Protein AF-A0A957JP26-F1 (afdb_monomer)

Nearest PDB structures (foldseek):
  4h67-assembly2_E  TM=6.566E-01  e=6.663E-01  Saccharomyces cerevisiae
  4h67-assembly1_A  TM=6.163E-01  e=8.051E-01  Saccharomyces cerevisiae
  8b9d-assembly1_C  TM=6.263E-01  e=4.153E+00  Homo sapiens
  6xty-assembly1_E  TM=4.258E-01  e=2.507E+00  Homo sapiens
  8q6o-assembly1_P  TM=4.471E-01  e=5.345E+00  Xenopus laevis

Sequence (165 aa):
PTVRPTFTPTPDTAADLRLAILDDDPACQWLTEAVTSILAQETGLRLSSRGFASADALFADLAAATPGSSDVTLCFQDPTHRSFLQTYLGFIDFVGSGYWTNGEERRLVVAKTAVLHPLQTNHPCAYNLLQALDLGTAPLTPQNPTLWRSQNQDRLQSWLNCEGD

pLDDT: mean 85.75, std 14.31, range [36.06, 97.81]

Structure (mmCIF, N/CA/C/O backbone):
data_AF-A0A957JP26-F1
#
_entry.id   AF-A0A957JP26-F1
#
loop_
_atom_site.group_PDB
_atom_site.id
_atom_site.type_symbol
_atom_site.label_atom_id
_atom_site.label_alt_id
_atom_site.label_comp_id
_atom_site.label_asym_id
_atom_site.label_entity_id
_atom_site.label_seq_id
_atom_site.pdbx_PDB_ins_code
_atom_site.Cartn_x
_atom_site.Cartn_y
_atom_site.Cartn_z
_atom_site.occupancy
_atom_site.B_iso_or_equiv
_atom_site.auth_seq_id
_atom_site.auth_comp_id
_atom_site.auth_asym_id
_atom_site.auth_atom_id
_atom_site.pdbx_PDB_model_num
ATOM 1 N N . PRO A 1 1 ? 15.274 38.902 1.927 1.00 53.19 1 PRO A N 1
ATOM 2 C CA . PRO A 1 1 ? 15.037 37.638 2.660 1.00 53.19 1 PRO A CA 1
ATOM 3 C C . PRO A 1 1 ? 13.547 37.274 2.661 1.00 53.19 1 PRO A C 1
ATOM 5 O O . PRO A 1 1 ? 12.765 37.824 3.428 1.00 53.19 1 PRO A O 1
ATOM 8 N N . THR A 1 2 ? 13.148 36.402 1.738 1.00 46.12 2 THR A N 1
ATOM 9 C CA . THR A 1 2 ? 11.769 35.917 1.622 1.00 46.12 2 THR A CA 1
ATOM 10 C C . THR A 1 2 ? 11.586 34.764 2.604 1.00 46.12 2 THR A C 1
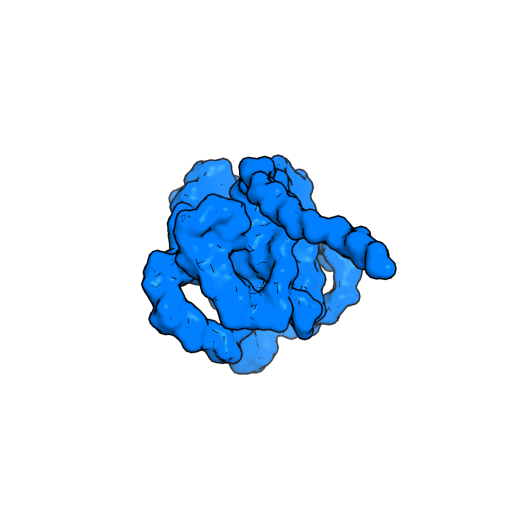ATOM 12 O O . THR A 1 2 ? 12.219 33.721 2.453 1.00 46.12 2 THR A O 1
ATOM 15 N N . VAL A 1 3 ? 10.775 34.965 3.643 1.00 46.09 3 VAL A N 1
ATOM 16 C CA . VAL A 1 3 ? 10.433 33.916 4.613 1.00 46.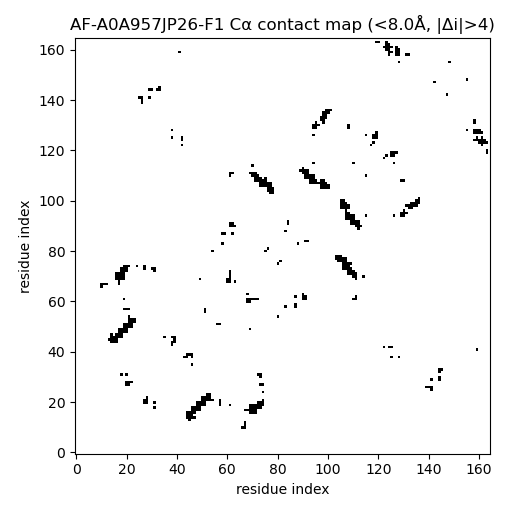09 3 VAL A CA 1
ATOM 17 C C . VAL A 1 3 ? 9.562 32.887 3.895 1.00 46.09 3 VAL A C 1
ATOM 19 O O . VAL A 1 3 ? 8.445 33.189 3.482 1.00 46.09 3 VAL A O 1
ATOM 22 N N . ARG A 1 4 ? 10.098 31.681 3.696 1.00 36.06 4 ARG A N 1
ATOM 23 C CA . ARG A 1 4 ? 9.346 30.531 3.186 1.00 36.06 4 ARG A CA 1
ATOM 24 C C . ARG A 1 4 ? 8.473 30.017 4.338 1.00 36.06 4 ARG A C 1
ATOM 26 O O . ARG A 1 4 ? 9.029 29.791 5.412 1.00 36.06 4 ARG A O 1
ATOM 33 N N . PRO A 1 5 ? 7.151 29.851 4.175 1.00 43.72 5 PRO A N 1
ATOM 34 C CA . PRO A 1 5 ? 6.342 29.258 5.227 1.00 43.72 5 PRO A CA 1
ATOM 35 C C . PRO A 1 5 ? 6.797 27.814 5.444 1.00 43.72 5 PRO A C 1
ATOM 37 O O . PRO A 1 5 ? 6.781 26.991 4.527 1.00 43.72 5 PRO A O 1
ATOM 40 N N . THR A 1 6 ? 7.252 27.526 6.658 1.00 47.28 6 THR A N 1
ATOM 41 C CA . THR A 1 6 ? 7.514 26.171 7.126 1.00 47.28 6 THR A CA 1
ATOM 42 C C . THR A 1 6 ? 6.161 25.485 7.267 1.00 47.28 6 THR A C 1
ATOM 44 O O . THR A 1 6 ? 5.404 25.800 8.183 1.00 47.28 6 THR A O 1
ATOM 47 N N . PHE A 1 7 ? 5.825 24.580 6.348 1.00 42.09 7 PHE A N 1
ATOM 48 C CA . PHE A 1 7 ? 4.695 23.678 6.544 1.00 42.09 7 PHE A CA 1
ATOM 49 C C . PHE A 1 7 ? 5.017 22.806 7.756 1.00 42.09 7 PHE A C 1
ATOM 51 O O . PHE A 1 7 ? 5.873 21.929 7.693 1.00 42.09 7 PHE A O 1
ATOM 58 N N . THR A 1 8 ? 4.374 23.084 8.886 1.00 39.88 8 THR A N 1
ATOM 59 C CA . THR A 1 8 ? 4.294 22.121 9.979 1.00 39.88 8 THR A CA 1
ATOM 60 C C . THR A 1 8 ? 3.228 21.111 9.559 1.00 39.88 8 THR A C 1
ATOM 62 O O . THR A 1 8 ? 2.072 21.516 9.435 1.00 39.88 8 THR A O 1
ATOM 65 N N . PRO A 1 9 ? 3.562 19.839 9.272 1.00 40.72 9 PRO A N 1
ATOM 66 C CA . PRO A 1 9 ? 2.537 18.841 9.021 1.00 40.72 9 PRO A CA 1
ATOM 67 C C . PRO A 1 9 ? 1.741 18.683 10.316 1.00 40.72 9 PRO A C 1
ATOM 69 O O . PRO A 1 9 ? 2.233 18.139 11.304 1.00 40.72 9 PRO A O 1
ATOM 72 N N . THR A 1 10 ? 0.526 19.226 10.349 1.00 46.31 10 THR A N 1
ATOM 73 C CA . THR A 1 10 ? -0.435 18.879 11.391 1.00 46.31 10 THR A CA 1
ATOM 74 C C . THR A 1 10 ? -0.660 17.372 11.280 1.00 46.31 10 THR A C 1
ATOM 76 O O . THR A 1 10 ? -0.930 16.905 10.171 1.00 46.31 10 THR A O 1
ATOM 79 N N . PRO A 1 11 ? -0.500 16.589 12.363 1.00 49.44 11 PRO A N 1
ATOM 80 C CA . PRO A 1 11 ? -0.817 15.173 12.317 1.00 49.44 11 PRO A CA 1
ATOM 81 C C . PRO A 1 11 ? -2.283 15.050 11.920 1.00 49.44 11 PRO A C 1
ATOM 83 O O . PRO A 1 11 ? -3.173 15.476 12.653 1.00 49.44 11 PRO A O 1
ATOM 86 N N . ASP A 1 12 ? -2.512 14.525 10.723 1.00 51.88 12 ASP A N 1
ATOM 87 C CA . ASP A 1 12 ? -3.845 14.281 10.205 1.00 51.88 12 ASP A CA 1
ATOM 88 C C . ASP A 1 12 ? -4.412 13.058 10.933 1.00 51.88 12 ASP A C 1
ATOM 90 O O . ASP A 1 12 ? -4.317 11.912 10.484 1.00 51.88 12 ASP A O 1
ATOM 94 N N . THR A 1 13 ? -4.911 13.287 12.147 1.00 54.69 13 THR A N 1
ATOM 95 C CA . THR A 1 13 ? -5.596 12.294 12.982 1.00 54.69 13 THR A CA 1
ATOM 96 C C . THR A 1 13 ? -6.965 11.910 12.423 1.00 54.69 13 THR A C 1
ATOM 98 O O . THR A 1 13 ? -7.626 11.056 13.006 1.00 54.69 13 THR A O 1
ATOM 101 N N . ALA A 1 14 ? -7.394 12.488 11.295 1.00 72.44 14 ALA A N 1
ATOM 102 C CA . ALA A 1 14 ? -8.684 12.202 10.682 1.00 72.44 14 ALA A CA 1
ATOM 103 C C . ALA A 1 14 ? -8.660 11.038 9.677 1.00 72.44 14 ALA A C 1
ATOM 105 O O . ALA A 1 14 ? -9.732 10.611 9.265 1.00 72.44 14 ALA A O 1
ATOM 106 N N . ALA A 1 15 ? -7.495 10.516 9.281 1.00 85.31 15 ALA A N 1
ATOM 107 C CA . ALA A 1 15 ? -7.440 9.352 8.395 1.00 85.31 15 ALA A CA 1
ATOM 108 C C . ALA A 1 15 ? -7.658 8.041 9.169 1.00 85.31 15 ALA A C 1
ATOM 110 O O . ALA A 1 15 ? -6.968 7.781 10.163 1.00 85.31 15 ALA A O 1
ATOM 111 N N . ASP A 1 16 ? -8.586 7.226 8.670 1.00 90.19 16 ASP A N 1
ATOM 112 C CA . ASP A 1 16 ? -8.882 5.873 9.140 1.00 90.19 16 ASP A CA 1
ATOM 113 C C . ASP A 1 16 ? -7.805 4.877 8.657 1.00 90.19 16 ASP A C 1
ATOM 115 O O . ASP A 1 16 ? -7.512 3.902 9.343 1.00 90.19 16 ASP A O 1
ATOM 119 N N . LEU A 1 17 ? -7.150 5.161 7.519 1.00 93.06 17 LEU A N 1
ATOM 120 C CA . LEU A 1 17 ? -5.984 4.421 7.023 1.00 93.06 17 LEU A CA 1
ATOM 121 C C . LEU A 1 17 ? -5.024 5.347 6.258 1.00 93.06 17 LEU A C 1
ATOM 123 O O . LEU A 1 17 ? -5.452 6.141 5.415 1.00 93.06 17 LEU A O 1
ATOM 127 N N . ARG A 1 18 ? -3.718 5.238 6.531 1.00 95.25 18 ARG A N 1
ATOM 128 C CA . ARG A 1 18 ? -2.660 6.027 5.874 1.00 95.25 18 ARG A CA 1
ATOM 129 C C . ARG A 1 18 ? -1.828 5.159 4.937 1.00 95.25 18 ARG A C 1
ATOM 131 O O . ARG A 1 18 ? -1.227 4.179 5.374 1.00 95.25 18 ARG A O 1
ATOM 138 N N . LEU A 1 19 ? -1.747 5.533 3.666 1.00 96.25 19 LEU A N 1
ATOM 139 C CA . LEU A 1 19 ? -0.999 4.801 2.649 1.00 96.25 19 LEU A CA 1
ATOM 140 C C . LEU A 1 19 ? 0.351 5.473 2.360 1.00 96.25 19 LEU A C 1
ATOM 142 O O . LEU A 1 19 ? 0.418 6.672 2.097 1.00 96.25 19 LEU A O 1
ATOM 146 N N . ALA A 1 20 ? 1.429 4.697 2.386 1.00 96.88 20 ALA A N 1
ATOM 147 C CA . ALA A 1 20 ? 2.778 5.150 2.070 1.00 96.88 20 ALA A CA 1
ATOM 148 C C . ALA A 1 20 ? 3.084 4.931 0.580 1.00 96.88 20 ALA A C 1
ATOM 150 O O . ALA A 1 20 ? 2.889 3.823 0.066 1.00 96.88 20 ALA A O 1
ATOM 151 N N . ILE A 1 21 ? 3.597 5.965 -0.088 1.00 96.94 21 ILE A N 1
ATOM 152 C CA . ILE A 1 21 ? 3.896 5.988 -1.526 1.00 96.94 21 ILE A CA 1
ATOM 153 C C . ILE A 1 21 ? 5.373 6.325 -1.750 1.00 96.94 21 ILE A C 1
ATOM 155 O O . ILE A 1 21 ? 5.918 7.176 -1.053 1.00 96.94 21 ILE A O 1
ATOM 159 N N . LEU A 1 22 ? 6.009 5.693 -2.738 1.00 96.38 22 LEU A N 1
ATOM 160 C CA . LEU A 1 22 ? 7.324 6.090 -3.244 1.00 96.38 22 LEU A CA 1
ATOM 161 C C . LEU A 1 22 ? 7.176 7.101 -4.383 1.00 96.38 22 LEU A C 1
ATOM 163 O O . LEU A 1 22 ? 6.536 6.827 -5.402 1.00 96.38 22 LEU A O 1
ATOM 167 N N . ASP A 1 23 ? 7.781 8.273 -4.209 1.00 93.31 23 ASP A N 1
ATOM 168 C CA . ASP A 1 23 ? 7.666 9.407 -5.133 1.00 93.31 23 ASP A CA 1
ATOM 169 C C . ASP A 1 23 ? 8.397 9.172 -6.471 1.00 93.31 23 ASP A C 1
ATOM 171 O O . ASP A 1 23 ? 8.139 9.866 -7.456 1.00 93.31 23 ASP A O 1
ATOM 175 N N . ASP A 1 24 ? 9.272 8.170 -6.539 1.00 91.88 24 ASP A N 1
ATOM 176 C CA . ASP A 1 24 ? 10.042 7.784 -7.722 1.00 91.88 24 ASP A CA 1
ATOM 177 C C . ASP A 1 24 ? 9.552 6.486 -8.395 1.00 91.88 24 ASP A C 1
ATOM 179 O O . ASP A 1 24 ? 10.133 6.064 -9.395 1.00 91.88 24 ASP A O 1
ATOM 183 N N . ASP A 1 25 ? 8.455 5.884 -7.911 1.00 91.25 25 ASP A N 1
ATOM 184 C CA . ASP A 1 25 ? 7.841 4.678 -8.485 1.00 91.25 25 ASP A CA 1
ATOM 185 C C . ASP A 1 25 ? 6.441 4.982 -9.066 1.00 91.25 25 ASP A C 1
ATOM 187 O O . ASP A 1 25 ? 5.434 4.914 -8.348 1.00 91.25 25 ASP A O 1
ATOM 191 N N . PRO A 1 26 ? 6.335 5.276 -10.381 1.00 88.25 26 PRO A N 1
ATOM 192 C CA . PRO A 1 26 ? 5.061 5.594 -11.028 1.00 88.25 26 PRO A CA 1
ATOM 193 C C . PRO A 1 26 ? 4.018 4.479 -10.922 1.00 88.25 26 PRO A C 1
ATOM 195 O O . PRO A 1 26 ? 2.823 4.762 -10.842 1.00 88.25 26 PRO A O 1
ATOM 198 N N . ALA A 1 27 ? 4.450 3.214 -10.913 1.00 85.38 27 ALA A N 1
ATOM 199 C CA . ALA A 1 27 ? 3.540 2.084 -10.772 1.00 85.38 27 ALA A CA 1
ATOM 200 C C . ALA A 1 27 ? 2.978 2.017 -9.347 1.00 85.38 27 ALA A C 1
ATOM 202 O O . ALA A 1 27 ? 1.781 1.776 -9.177 1.00 85.38 27 ALA A O 1
ATOM 203 N N . CYS A 1 28 ? 3.805 2.296 -8.330 1.00 90.50 28 CYS A N 1
ATOM 204 C CA . CYS A 1 28 ? 3.303 2.396 -6.962 1.00 90.50 28 CYS A CA 1
ATOM 205 C C . CYS A 1 28 ? 2.326 3.566 -6.787 1.00 90.50 28 CYS A C 1
ATOM 207 O O . CYS A 1 28 ? 1.272 3.391 -6.173 1.00 90.50 28 CYS A O 1
ATOM 209 N N . GLN A 1 29 ? 2.650 4.744 -7.324 1.00 90.38 29 GLN A N 1
ATOM 210 C CA . GLN A 1 29 ? 1.781 5.923 -7.237 1.00 90.38 29 GLN A CA 1
ATOM 211 C C 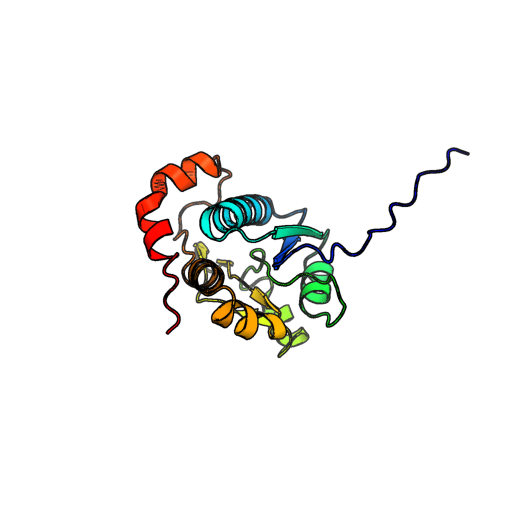. GLN A 1 29 ? 0.415 5.654 -7.847 1.00 90.38 29 GLN A C 1
ATOM 213 O O . GLN A 1 29 ? -0.603 5.792 -7.170 1.00 90.38 29 GLN A O 1
ATOM 218 N N . TRP A 1 30 ? 0.413 5.205 -9.103 1.00 87.25 30 TRP A N 1
ATOM 219 C CA . TRP A 1 30 ? -0.805 4.892 -9.834 1.00 87.25 30 TRP A CA 1
ATOM 220 C C . TRP A 1 30 ? -1.675 3.889 -9.077 1.00 87.25 30 TRP A C 1
ATOM 222 O O . TRP A 1 30 ? -2.878 4.101 -8.910 1.00 87.25 30 TRP A O 1
ATOM 232 N N . LEU A 1 31 ? -1.071 2.804 -8.586 1.00 86.62 31 LEU A N 1
ATOM 233 C CA . LEU A 1 31 ? -1.830 1.772 -7.900 1.00 86.62 31 LEU A CA 1
ATOM 234 C C . LEU A 1 31 ? -2.344 2.249 -6.545 1.00 86.62 31 LEU A C 1
ATOM 236 O O . LEU A 1 31 ? -3.482 1.953 -6.186 1.00 86.62 31 LEU A O 1
ATOM 240 N N . THR A 1 32 ? -1.529 2.987 -5.795 1.00 90.12 32 THR A N 1
ATOM 241 C CA . THR A 1 32 ? -1.959 3.511 -4.500 1.00 90.12 32 THR A CA 1
ATOM 242 C C . THR A 1 32 ? -3.117 4.482 -4.683 1.00 90.12 32 THR A C 1
ATOM 244 O O . THR A 1 32 ? -4.081 4.408 -3.928 1.00 90.12 32 THR A O 1
ATOM 247 N N . GLU A 1 33 ? -3.095 5.327 -5.716 1.00 87.75 33 GLU A N 1
ATOM 248 C CA . GLU A 1 33 ? -4.222 6.194 -6.067 1.00 87.75 33 GLU A CA 1
ATOM 249 C C . GLU A 1 33 ? -5.471 5.380 -6.441 1.00 87.75 33 GLU A C 1
ATOM 251 O O . GLU A 1 33 ? -6.560 5.648 -5.927 1.00 87.75 33 GLU A O 1
ATOM 256 N N . ALA A 1 34 ? -5.322 4.345 -7.274 1.00 84.44 34 ALA A N 1
ATOM 257 C CA . ALA A 1 34 ? -6.426 3.474 -7.671 1.00 84.44 34 ALA A CA 1
ATOM 258 C C . ALA A 1 34 ? -7.069 2.775 -6.461 1.00 84.44 34 ALA A C 1
ATOM 260 O O . ALA A 1 34 ? -8.283 2.857 -6.272 1.00 84.44 34 ALA A O 1
ATOM 261 N N . VAL A 1 35 ? -6.262 2.141 -5.609 1.00 87.81 35 VAL A N 1
ATOM 262 C CA . VAL A 1 35 ? -6.729 1.436 -4.407 1.00 87.81 35 VAL A CA 1
ATOM 263 C C . VAL A 1 35 ? -7.324 2.408 -3.395 1.00 87.81 35 VAL A C 1
ATOM 265 O O . VAL A 1 35 ? -8.382 2.122 -2.844 1.00 87.81 35 VAL A O 1
ATOM 268 N N . THR A 1 36 ? -6.725 3.587 -3.211 1.00 89.69 36 THR A N 1
ATOM 269 C CA . THR A 1 36 ? -7.285 4.646 -2.356 1.00 89.69 36 THR A CA 1
ATOM 270 C C . THR A 1 36 ? -8.665 5.069 -2.857 1.00 89.69 36 THR A C 1
ATOM 272 O O . THR A 1 36 ? -9.610 5.160 -2.079 1.00 89.69 36 THR A O 1
ATOM 275 N N . SER A 1 37 ? -8.822 5.277 -4.165 1.00 85.94 37 SER A N 1
ATOM 276 C CA . SER A 1 37 ? -10.107 5.659 -4.754 1.00 85.94 37 SER A CA 1
ATOM 277 C C . SER A 1 37 ? -11.186 4.591 -4.548 1.00 85.94 37 SER A C 1
ATOM 279 O O . SER A 1 37 ? -12.328 4.928 -4.239 1.00 85.94 37 SER A O 1
ATOM 281 N N . ILE A 1 38 ? -10.827 3.311 -4.688 1.00 86.50 38 ILE A N 1
ATOM 282 C CA . ILE A 1 38 ? -11.750 2.186 -4.495 1.00 86.50 38 ILE A CA 1
ATOM 283 C C . ILE A 1 38 ? -12.123 2.055 -3.021 1.00 86.50 38 ILE A C 1
ATOM 285 O O . ILE A 1 38 ? -13.303 2.068 -2.692 1.00 86.50 38 ILE A O 1
ATOM 289 N N . LEU A 1 39 ? -11.139 2.003 -2.124 1.00 89.38 39 LEU A N 1
ATOM 290 C CA . LEU A 1 39 ? -11.388 1.899 -0.690 1.00 89.38 39 LEU A CA 1
ATOM 291 C C . LEU A 1 39 ? -12.263 3.060 -0.197 1.00 89.38 39 LEU A C 1
ATOM 293 O O . LEU A 1 39 ? -13.268 2.815 0.462 1.00 89.38 39 LEU A O 1
ATOM 297 N N . ALA A 1 40 ? -11.955 4.306 -0.562 1.00 89.19 40 ALA A N 1
ATOM 298 C CA . ALA A 1 40 ? -12.737 5.460 -0.121 1.00 89.19 40 ALA A CA 1
ATOM 299 C C . ALA A 1 40 ? -14.203 5.391 -0.584 1.00 89.19 40 ALA A C 1
ATOM 301 O O . ALA A 1 40 ? -15.107 5.724 0.180 1.00 89.19 40 ALA A O 1
ATOM 302 N N . GLN A 1 41 ? -14.451 4.945 -1.820 1.00 86.00 41 GLN A N 1
ATOM 303 C CA . GLN A 1 41 ? -15.802 4.890 -2.387 1.00 86.00 41 GLN A CA 1
ATOM 304 C C . GLN A 1 41 ? -16.622 3.708 -1.869 1.00 86.00 41 GLN A C 1
ATOM 306 O O . GLN A 1 41 ? -17.809 3.868 -1.607 1.00 86.00 41 GLN A O 1
ATOM 311 N N . GLU A 1 42 ? -15.996 2.545 -1.707 1.00 85.62 42 GLU A N 1
ATOM 312 C CA . GLU A 1 42 ? -16.702 1.296 -1.402 1.00 85.62 42 GLU A CA 1
ATOM 313 C C . GLU A 1 42 ? -16.820 1.045 0.109 1.00 85.62 42 GLU A C 1
ATOM 315 O O . GLU A 1 42 ? -17.749 0.383 0.559 1.00 85.62 42 GLU A O 1
ATOM 320 N N . THR A 1 43 ? -15.901 1.591 0.914 1.00 84.75 43 THR A N 1
ATOM 321 C CA . THR A 1 43 ? -15.867 1.357 2.372 1.00 84.75 43 THR A CA 1
ATOM 322 C C . THR A 1 43 ? -16.233 2.591 3.197 1.00 84.75 43 THR A C 1
ATOM 324 O O . THR A 1 43 ? -16.480 2.479 4.395 1.00 84.75 43 THR A O 1
ATOM 327 N N . GLY A 1 44 ? -16.253 3.780 2.581 1.00 86.50 44 GLY A N 1
ATOM 328 C CA . GLY A 1 44 ? -16.480 5.049 3.279 1.00 86.50 44 GLY A CA 1
ATOM 329 C C . GLY A 1 44 ? -15.318 5.500 4.174 1.00 86.50 44 GLY A C 1
ATOM 330 O O . GLY A 1 44 ? -15.471 6.474 4.912 1.00 86.50 44 GLY A O 1
ATOM 331 N N . LEU A 1 45 ? -14.166 4.819 4.122 1.00 90.69 45 LEU A N 1
ATOM 332 C CA . LEU A 1 45 ? -12.977 5.191 4.886 1.00 90.69 45 LEU A CA 1
ATOM 333 C C . LEU A 1 45 ? -12.396 6.526 4.420 1.00 90.69 45 LEU A C 1
ATOM 335 O O . LEU A 1 45 ? -12.266 6.803 3.225 1.00 90.69 45 LEU A O 1
ATOM 339 N N . ARG A 1 46 ? -11.952 7.329 5.385 1.00 91.56 46 ARG A N 1
ATOM 340 C CA . ARG A 1 46 ? -11.124 8.509 5.144 1.00 91.56 46 ARG A CA 1
ATOM 341 C C . ARG A 1 46 ? -9.685 8.054 5.012 1.00 91.56 46 ARG A C 1
ATOM 343 O O . ARG A 1 46 ? -9.038 7.682 5.988 1.00 91.56 46 ARG A O 1
ATOM 350 N N . LEU A 1 47 ? -9.185 8.086 3.792 1.00 91.94 47 LEU A N 1
ATOM 351 C CA . LEU A 1 47 ? -7.828 7.672 3.484 1.00 91.94 47 LEU A CA 1
ATOM 352 C C . LEU A 1 47 ? -6.951 8.899 3.295 1.00 91.94 47 LEU A C 1
ATOM 354 O O . LEU A 1 47 ? -7.399 9.918 2.767 1.00 91.94 47 LEU A O 1
ATOM 358 N N . SER A 1 48 ? -5.687 8.786 3.676 1.00 93.12 48 SER A N 1
ATOM 359 C CA . SER A 1 48 ? -4.670 9.750 3.271 1.00 93.12 48 SER A CA 1
ATOM 360 C C . SER A 1 48 ? -3.436 9.031 2.759 1.00 93.12 48 SER A C 1
ATOM 362 O O . SER A 1 48 ? -3.163 7.890 3.125 1.00 93.12 48 SER A O 1
ATOM 364 N N . SER A 1 49 ? -2.695 9.698 1.882 1.00 92.56 49 SER A N 1
ATOM 365 C CA . SER A 1 49 ? -1.443 9.187 1.342 1.00 92.56 49 SER A CA 1
ATOM 366 C C . SER A 1 49 ? -0.278 10.081 1.736 1.00 92.56 49 SER A C 1
ATOM 368 O O . SER A 1 49 ? -0.402 11.308 1.730 1.00 92.56 49 SER A O 1
ATOM 370 N N . ARG A 1 50 ? 0.874 9.478 2.024 1.00 94.69 50 ARG A N 1
ATOM 371 C CA . ARG A 1 50 ? 2.133 10.178 2.282 1.00 94.69 50 ARG A CA 1
ATOM 372 C C . ARG A 1 50 ? 3.193 9.715 1.288 1.00 94.69 50 ARG A C 1
ATOM 374 O O . ARG A 1 50 ? 3.458 8.521 1.186 1.00 94.69 50 ARG A O 1
ATOM 381 N N . GLY A 1 51 ? 3.781 10.676 0.582 1.00 95.94 51 GLY A N 1
ATOM 382 C CA . GLY A 1 51 ? 4.911 10.454 -0.317 1.00 95.94 51 GLY A CA 1
ATOM 383 C C . GLY A 1 51 ? 6.237 10.370 0.432 1.00 95.94 51 GLY A C 1
ATOM 384 O O . GLY A 1 51 ? 6.440 11.059 1.439 1.00 95.94 51 GLY A O 1
ATOM 385 N N . PHE A 1 52 ? 7.126 9.517 -0.061 1.00 97.62 52 PHE A N 1
ATOM 386 C CA . PHE A 1 52 ? 8.480 9.320 0.433 1.00 97.62 52 PHE A CA 1
ATOM 387 C C . PHE A 1 52 ? 9.459 9.323 -0.734 1.00 97.62 52 PHE A C 1
ATOM 389 O O . PHE A 1 52 ? 9.253 8.653 -1.743 1.00 97.62 52 PHE A O 1
ATOM 396 N N . ALA A 1 53 ? 10.582 10.012 -0.547 1.00 96.06 53 ALA A N 1
ATOM 397 C CA . ALA A 1 53 ? 11.645 10.084 -1.544 1.00 96.06 53 ALA A CA 1
ATOM 398 C C . ALA A 1 53 ? 12.531 8.823 -1.602 1.00 96.06 53 ALA A C 1
ATOM 400 O O . ALA A 1 53 ? 13.411 8.749 -2.454 1.00 96.06 53 ALA A O 1
ATOM 401 N N . SER A 1 54 ? 12.373 7.871 -0.672 1.00 97.06 54 SER A N 1
ATOM 402 C CA . SER A 1 54 ? 13.140 6.620 -0.665 1.00 97.06 54 SER A CA 1
ATOM 403 C C . SER A 1 54 ? 12.416 5.479 0.050 1.00 97.06 54 SER A C 1
ATOM 405 O O . SER A 1 54 ? 11.636 5.699 0.983 1.00 97.06 54 SER A O 1
ATOM 407 N N . ALA A 1 55 ? 12.742 4.245 -0.350 1.00 97.19 55 ALA A N 1
ATOM 408 C CA . ALA A 1 55 ? 12.275 3.020 0.299 1.00 97.19 55 ALA A CA 1
ATOM 409 C C . ALA A 1 55 ? 12.659 2.963 1.785 1.00 97.19 55 ALA A C 1
ATOM 411 O O . ALA A 1 55 ? 11.811 2.644 2.613 1.00 97.19 55 ALA A O 1
ATOM 412 N N . ASP A 1 56 ? 13.889 3.351 2.141 1.00 97.62 56 ASP A N 1
ATOM 413 C CA . ASP A 1 56 ? 14.336 3.379 3.541 1.00 97.62 56 ASP A CA 1
ATOM 414 C C . ASP A 1 56 ? 13.430 4.258 4.414 1.00 97.62 56 ASP A C 1
ATOM 416 O O . ASP A 1 56 ? 12.997 3.839 5.486 1.00 97.62 56 ASP A O 1
ATOM 420 N N . ALA A 1 57 ? 13.112 5.472 3.948 1.00 97.69 57 ALA A N 1
ATOM 421 C CA . ALA A 1 57 ? 12.261 6.397 4.690 1.00 97.69 57 ALA A CA 1
ATOM 422 C C . ALA A 1 57 ? 10.823 5.873 4.806 1.00 97.69 57 ALA A C 1
ATOM 424 O O . ALA A 1 57 ? 10.213 5.991 5.869 1.00 97.69 57 ALA A O 1
ATOM 425 N N . LEU A 1 58 ? 10.310 5.264 3.735 1.00 97.81 58 LEU A N 1
ATOM 426 C CA . LEU A 1 58 ? 8.981 4.665 3.712 1.00 97.81 58 LEU A CA 1
ATOM 427 C C . LEU A 1 58 ? 8.868 3.519 4.720 1.00 97.81 58 LEU A C 1
ATOM 429 O O . LEU A 1 58 ? 7.963 3.522 5.553 1.00 97.81 58 LEU A O 1
ATOM 433 N N . PHE A 1 59 ? 9.771 2.537 4.667 1.00 97.81 59 PHE A N 1
ATOM 434 C CA . PHE A 1 59 ? 9.685 1.362 5.536 1.00 97.81 59 PHE A CA 1
ATOM 435 C C . PHE A 1 59 ? 10.018 1.691 6.994 1.00 97.81 59 PHE A C 1
ATOM 437 O O . PHE A 1 59 ? 9.421 1.099 7.893 1.00 97.81 59 PHE A O 1
ATOM 444 N N . ALA A 1 60 ? 10.880 2.683 7.246 1.00 97.56 60 ALA A N 1
ATOM 445 C CA . ALA A 1 60 ? 11.087 3.217 8.589 1.00 97.56 60 ALA A CA 1
ATOM 446 C C . ALA A 1 60 ? 9.817 3.872 9.161 1.00 97.56 60 ALA A C 1
ATOM 448 O O . ALA A 1 60 ? 9.499 3.655 10.329 1.00 97.56 60 ALA A O 1
ATOM 449 N N . ASP A 1 61 ? 9.079 4.649 8.357 1.00 97.44 61 ASP A N 1
ATOM 450 C CA . ASP A 1 61 ? 7.803 5.247 8.773 1.00 97.44 61 ASP A CA 1
ATOM 451 C C . ASP A 1 61 ? 6.723 4.177 8.981 1.00 97.44 61 ASP A C 1
ATOM 453 O O . ASP A 1 61 ? 6.031 4.209 9.996 1.00 97.44 61 ASP A O 1
ATOM 457 N N . LEU A 1 62 ? 6.632 3.178 8.097 1.00 96.44 62 LEU A N 1
ATOM 458 C CA . LEU A 1 62 ? 5.681 2.068 8.224 1.00 96.44 62 LEU A CA 1
ATOM 459 C C . LEU A 1 62 ? 5.911 1.246 9.504 1.00 96.44 62 LEU A C 1
ATOM 461 O O . LEU A 1 62 ? 4.954 0.838 10.159 1.00 96.44 62 LEU A O 1
ATOM 465 N N . ALA A 1 63 ? 7.174 1.030 9.881 1.00 96.94 63 ALA A N 1
ATOM 466 C CA . ALA A 1 63 ? 7.551 0.316 11.099 1.00 96.94 63 ALA A CA 1
ATOM 467 C C . ALA A 1 63 ? 7.441 1.170 12.379 1.00 96.94 63 ALA A C 1
ATOM 469 O O . ALA A 1 63 ? 7.544 0.640 13.488 1.00 96.94 63 ALA A O 1
ATOM 470 N N . ALA A 1 64 ? 7.256 2.489 12.262 1.00 95.31 64 ALA A N 1
ATOM 471 C CA . ALA A 1 64 ? 7.230 3.381 13.412 1.00 95.31 64 ALA A CA 1
ATOM 472 C C . ALA A 1 64 ? 5.946 3.216 14.244 1.00 95.31 64 ALA A C 1
ATOM 474 O O . ALA A 1 64 ? 4.832 3.161 13.727 1.00 95.31 64 ALA A O 1
ATOM 475 N N . ALA A 1 65 ? 6.089 3.242 15.571 1.00 87.69 65 ALA A N 1
ATOM 476 C CA . ALA A 1 65 ? 4.965 3.249 16.515 1.00 87.69 65 ALA A CA 1
ATOM 477 C C . ALA A 1 65 ? 4.440 4.669 16.825 1.00 87.69 65 ALA A C 1
ATOM 479 O O . ALA A 1 65 ? 3.772 4.891 17.835 1.00 87.69 65 ALA A O 1
ATOM 480 N N . THR A 1 66 ? 4.782 5.664 16.002 1.00 88.25 66 THR A N 1
ATOM 481 C CA . THR A 1 66 ? 4.419 7.067 16.236 1.00 88.25 66 THR A CA 1
ATOM 482 C C . THR A 1 66 ? 3.030 7.384 15.675 1.00 88.25 66 THR A C 1
ATOM 484 O O . THR A 1 66 ? 2.696 6.934 14.576 1.00 88.25 66 THR A O 1
ATOM 487 N N . PRO A 1 67 ? 2.202 8.184 16.375 1.00 86.75 67 PRO A N 1
ATOM 488 C CA . PRO A 1 67 ? 0.934 8.651 15.826 1.00 86.75 67 PRO A CA 1
ATOM 489 C C . PRO A 1 67 ? 1.129 9.364 14.484 1.00 86.75 67 PRO A C 1
ATOM 491 O O . PRO A 1 67 ? 1.996 10.228 14.350 1.00 86.75 67 PRO A O 1
ATOM 494 N N . GLY A 1 68 ? 0.307 9.012 13.496 1.00 88.00 68 GLY A N 1
ATOM 495 C CA . GLY A 1 68 ? 0.366 9.602 12.160 1.00 88.00 68 GLY A CA 1
ATOM 496 C C . GLY A 1 68 ? 1.454 9.034 11.244 1.00 88.00 68 GLY A C 1
ATOM 497 O O . GLY A 1 68 ? 1.652 9.592 10.167 1.00 88.00 68 GLY A O 1
ATOM 498 N N . SER A 1 69 ? 2.153 7.967 11.637 1.00 94.00 69 SER A N 1
ATOM 499 C CA . SER A 1 69 ? 2.911 7.110 10.710 1.00 94.00 69 SER A CA 1
ATOM 500 C C . SER A 1 69 ? 1.975 6.395 9.731 1.00 94.00 69 SER A C 1
ATOM 502 O O . SER A 1 69 ? 0.786 6.234 10.006 1.00 94.00 69 SER A O 1
ATOM 504 N N . SER A 1 70 ? 2.507 5.970 8.590 1.00 96.12 70 SER A N 1
ATOM 505 C CA . SER A 1 70 ? 1.765 5.237 7.566 1.00 96.12 70 SER A CA 1
ATOM 506 C C . SER A 1 70 ? 1.386 3.844 8.057 1.00 96.12 70 SER A C 1
ATOM 508 O O . SER A 1 70 ? 2.078 3.255 8.886 1.00 96.12 70 SER A O 1
ATOM 510 N N . ASP A 1 71 ? 0.280 3.317 7.552 1.00 96.12 71 ASP A N 1
ATOM 511 C CA . ASP A 1 71 ? -0.317 2.062 8.003 1.00 96.12 71 ASP A CA 1
ATOM 512 C C . ASP A 1 71 ? -0.126 0.943 6.977 1.00 96.12 71 ASP A C 1
ATOM 514 O O . ASP A 1 71 ? 0.082 -0.208 7.355 1.00 96.12 71 ASP A O 1
ATOM 518 N N . VAL A 1 72 ? -0.158 1.275 5.684 1.00 96.88 72 VAL A N 1
ATOM 519 C CA . VAL A 1 72 ? -0.060 0.320 4.570 1.00 96.88 72 VAL A CA 1
ATOM 520 C C . VAL A 1 72 ? 0.791 0.908 3.449 1.00 96.88 72 VAL A C 1
ATOM 522 O O . VAL A 1 72 ? 0.789 2.114 3.228 1.00 96.88 72 VAL A O 1
ATOM 525 N N . THR A 1 73 ? 1.494 0.071 2.695 1.00 97.31 73 THR A N 1
ATOM 526 C CA . THR A 1 73 ? 2.091 0.433 1.409 1.00 97.31 73 THR A CA 1
ATOM 527 C C . THR A 1 73 ? 1.833 -0.645 0.367 1.00 97.31 73 THR A C 1
ATOM 529 O O . THR A 1 73 ? 1.794 -1.838 0.672 1.00 97.31 73 THR A O 1
ATOM 532 N N . LEU A 1 74 ? 1.698 -0.213 -0.885 1.00 95.56 74 LEU A N 1
ATOM 533 C CA . LEU A 1 74 ? 1.664 -1.088 -2.051 1.00 95.56 74 LEU A CA 1
ATOM 534 C C . LEU A 1 74 ? 3.002 -1.065 -2.809 1.00 95.56 74 LEU A C 1
ATOM 536 O O . LEU A 1 74 ? 3.139 -1.741 -3.822 1.00 95.56 74 LEU A O 1
ATOM 540 N N . CYS A 1 75 ? 4.005 -0.317 -2.340 1.00 95.75 75 CYS A N 1
ATOM 541 C CA . CYS A 1 75 ? 5.277 -0.138 -3.047 1.00 95.75 75 CYS A CA 1
ATOM 542 C C . CYS A 1 75 ? 6.306 -1.247 -2.781 1.00 95.75 75 CYS A C 1
ATOM 544 O O . CYS A 1 75 ? 7.461 -1.131 -3.195 1.00 95.75 75 CYS A O 1
ATOM 546 N N . PHE A 1 76 ? 5.955 -2.304 -2.045 1.00 96.56 76 PHE A N 1
ATOM 547 C CA . PHE A 1 76 ? 6.912 -3.366 -1.763 1.00 96.56 76 PHE A CA 1
ATOM 548 C C . PHE A 1 76 ? 7.193 -4.177 -3.032 1.00 96.56 76 PHE A C 1
ATOM 550 O O . PHE A 1 76 ? 6.269 -4.730 -3.627 1.00 96.56 76 PHE A O 1
ATOM 557 N N . GLN A 1 77 ? 8.467 -4.261 -3.418 1.00 95.56 77 GLN A N 1
ATOM 558 C CA . GLN A 1 77 ? 8.953 -4.989 -4.586 1.00 95.56 77 GLN A CA 1
ATOM 559 C C . GLN A 1 77 ? 9.866 -6.117 -4.102 1.00 95.56 77 GLN A C 1
ATOM 561 O O . GLN A 1 77 ? 10.918 -5.867 -3.520 1.00 95.56 77 GLN A O 1
ATOM 566 N N . ASP A 1 78 ? 9.475 -7.362 -4.315 1.00 94.06 78 ASP A N 1
ATOM 567 C CA . ASP A 1 78 ? 10.297 -8.537 -4.040 1.00 94.06 78 ASP A CA 1
ATOM 568 C C . ASP A 1 78 ? 11.053 -8.922 -5.322 1.00 94.06 78 ASP A C 1
ATOM 570 O O . ASP A 1 78 ? 10.397 -9.024 -6.359 1.00 94.06 78 ASP A O 1
ATOM 574 N N . PRO A 1 79 ? 12.387 -9.138 -5.301 1.00 95.12 79 PRO A N 1
ATOM 575 C CA . PRO A 1 79 ? 13.279 -9.218 -4.135 1.00 95.12 79 PRO A CA 1
ATOM 576 C C . PRO A 1 79 ? 13.919 -7.903 -3.664 1.00 95.12 79 PRO A C 1
ATOM 578 O O . PRO A 1 79 ? 14.548 -7.903 -2.605 1.00 95.12 79 PRO A O 1
ATOM 581 N N . THR A 1 80 ? 13.770 -6.797 -4.398 1.00 96.06 80 THR A N 1
ATOM 582 C CA . THR A 1 80 ? 14.460 -5.512 -4.153 1.00 96.06 80 THR A CA 1
ATOM 583 C C . THR A 1 80 ? 14.360 -5.021 -2.704 1.00 96.06 80 THR A C 1
ATOM 585 O O . THR A 1 80 ? 15.345 -4.575 -2.122 1.00 96.06 80 THR A O 1
ATOM 588 N N . HIS A 1 81 ? 13.179 -5.135 -2.099 1.00 96.38 81 HIS A N 1
ATOM 589 C CA . HIS A 1 81 ? 12.841 -4.628 -0.768 1.00 96.38 81 HIS A CA 1
ATOM 590 C C . HIS A 1 81 ? 12.845 -5.725 0.311 1.00 96.38 81 HIS A C 1
ATOM 592 O O . HIS A 1 81 ? 12.515 -5.461 1.468 1.00 96.38 81 HIS A O 1
ATOM 598 N N . ARG A 1 82 ? 13.249 -6.961 -0.021 1.00 94.88 82 ARG A N 1
ATOM 599 C CA . ARG A 1 82 ? 13.193 -8.114 0.897 1.00 94.88 82 ARG A CA 1
ATOM 600 C C . ARG A 1 82 ? 13.976 -7.902 2.194 1.00 94.88 82 ARG A C 1
ATOM 602 O O . ARG A 1 82 ? 13.559 -8.396 3.241 1.00 94.88 82 ARG A O 1
ATOM 609 N N . SER A 1 83 ? 15.076 -7.152 2.151 1.00 96.75 83 SER A N 1
ATOM 610 C CA . SER A 1 83 ? 15.880 -6.825 3.335 1.00 96.75 83 SER A CA 1
ATOM 611 C C . SER A 1 83 ? 15.090 -6.061 4.405 1.00 96.75 83 SER A C 1
ATOM 613 O O . SER A 1 83 ? 15.326 -6.281 5.590 1.00 96.75 83 SER A O 1
ATOM 615 N N . PHE A 1 84 ? 14.103 -5.238 4.032 1.00 96.75 84 PHE A N 1
ATOM 616 C CA . PHE A 1 84 ? 13.303 -4.475 4.996 1.00 96.75 84 PHE A CA 1
ATOM 617 C C . PHE A 1 84 ? 12.453 -5.359 5.909 1.00 96.75 84 PHE A C 1
ATOM 619 O O . PHE A 1 84 ? 12.239 -5.000 7.063 1.00 96.75 84 PHE A O 1
ATOM 626 N N . LEU A 1 85 ? 12.037 -6.541 5.445 1.00 92.31 85 LEU A N 1
ATOM 627 C CA . LEU A 1 85 ? 11.320 -7.511 6.281 1.00 92.31 85 LEU A CA 1
ATOM 628 C C . LEU A 1 85 ? 12.210 -8.072 7.391 1.00 92.31 85 LEU A C 1
ATOM 630 O O . LEU A 1 85 ? 11.731 -8.375 8.478 1.00 92.31 85 LEU A O 1
ATOM 634 N N . GLN A 1 86 ? 13.511 -8.208 7.121 1.00 93.75 86 GLN A N 1
ATOM 635 C CA . GLN A 1 86 ? 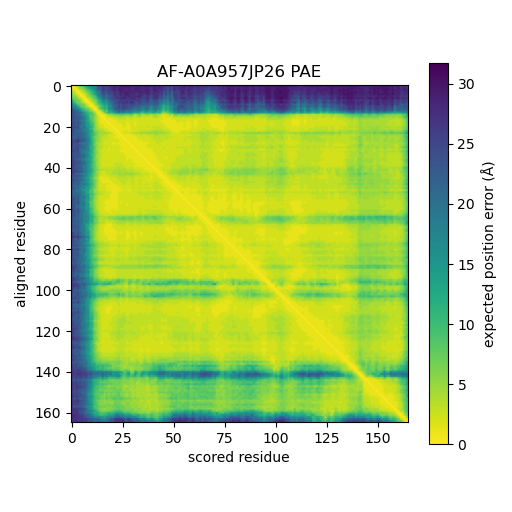14.482 -8.639 8.125 1.00 93.75 86 GLN A CA 1
ATOM 636 C C . GLN A 1 86 ? 14.793 -7.498 9.096 1.00 93.75 86 GLN A C 1
ATOM 638 O O . GLN A 1 86 ? 14.852 -7.721 10.302 1.00 93.75 86 GLN A O 1
ATOM 643 N N . THR A 1 87 ? 14.946 -6.275 8.581 1.00 96.75 87 THR A N 1
ATOM 644 C CA . THR A 1 87 ? 15.229 -5.079 9.387 1.00 96.75 87 THR A CA 1
ATOM 645 C C . THR A 1 87 ? 14.079 -4.720 10.330 1.00 96.75 87 THR A C 1
ATOM 647 O O . THR A 1 87 ? 14.322 -4.369 11.482 1.00 96.75 87 THR A O 1
ATOM 650 N N . TYR A 1 88 ? 12.832 -4.820 9.863 1.00 96.69 88 TYR A N 1
ATOM 651 C CA . TYR A 1 88 ? 11.628 -4.407 10.594 1.00 96.69 88 TYR A CA 1
ATOM 652 C C . TYR A 1 88 ? 10.740 -5.592 10.990 1.00 96.69 88 TYR A C 1
ATOM 654 O O . TYR A 1 88 ? 9.515 -5.469 11.081 1.00 96.69 88 TYR A O 1
ATOM 662 N N . LEU A 1 89 ? 11.362 -6.748 11.233 1.00 93.19 89 LEU A N 1
ATOM 663 C CA . LEU A 1 89 ? 10.671 -7.977 11.609 1.00 93.19 89 LEU A CA 1
ATOM 664 C C . LEU A 1 89 ? 9.752 -7.750 12.819 1.00 93.19 89 LEU A C 1
ATOM 666 O O . LEU A 1 89 ? 10.185 -7.250 13.857 1.00 93.19 89 LEU A O 1
ATOM 670 N N . GLY A 1 90 ? 8.483 -8.140 12.681 1.00 93.31 90 GLY A N 1
ATOM 671 C CA . GLY A 1 90 ? 7.460 -7.996 13.723 1.00 93.31 90 GLY A CA 1
ATOM 672 C C . GLY A 1 90 ? 6.797 -6.615 13.801 1.00 93.31 90 GLY A C 1
ATOM 673 O O . GLY A 1 90 ? 5.858 -6.450 14.577 1.00 93.31 90 GLY A O 1
ATOM 674 N N . PHE A 1 91 ? 7.248 -5.641 13.005 1.00 96.44 91 PHE A N 1
ATOM 675 C CA . PHE A 1 91 ? 6.624 -4.315 12.902 1.00 96.44 91 PHE A CA 1
ATOM 676 C C . PHE A 1 91 ? 5.865 -4.115 11.595 1.00 96.44 91 PHE A C 1
ATOM 678 O O . PHE A 1 91 ? 4.899 -3.351 11.562 1.00 96.44 91 PHE A O 1
ATOM 685 N N . ILE A 1 92 ? 6.292 -4.801 10.536 1.00 96.25 92 ILE A N 1
ATOM 686 C CA . ILE A 1 92 ? 5.610 -4.835 9.247 1.00 96.25 92 ILE A CA 1
ATOM 687 C C . ILE A 1 92 ? 5.350 -6.283 8.835 1.00 96.25 92 ILE A C 1
ATOM 689 O O . ILE A 1 92 ? 6.132 -7.176 9.165 1.00 96.25 92 ILE A O 1
ATOM 693 N N . ASP A 1 93 ? 4.258 -6.508 8.115 1.00 95.56 93 ASP A N 1
ATOM 694 C CA . ASP A 1 93 ? 3.829 -7.833 7.678 1.00 95.56 93 ASP A CA 1
ATOM 695 C C . ASP A 1 93 ? 3.060 -7.755 6.350 1.00 95.56 93 ASP A C 1
ATOM 697 O O . ASP A 1 93 ? 2.580 -6.691 5.945 1.00 95.56 93 ASP A O 1
ATOM 701 N N . PHE A 1 94 ? 2.965 -8.877 5.645 1.00 95.19 94 PHE A N 1
ATOM 702 C CA . PHE A 1 94 ? 2.231 -8.973 4.390 1.00 95.19 94 PHE A CA 1
ATOM 703 C C . PHE A 1 94 ? 0.723 -9.043 4.633 1.00 95.19 94 PHE A C 1
ATOM 705 O O . PHE A 1 94 ? 0.251 -9.749 5.520 1.00 95.19 94 PHE A O 1
ATOM 712 N N . VAL A 1 95 ? -0.055 -8.356 3.794 1.00 92.75 95 VAL A N 1
ATOM 713 C CA . VAL A 1 95 ? -1.530 -8.427 3.836 1.00 92.75 95 VAL A CA 1
ATOM 714 C C . VAL A 1 95 ? -2.068 -9.559 2.944 1.00 92.75 95 VAL A C 1
ATOM 716 O O . VAL A 1 95 ? -3.207 -9.977 3.103 1.00 92.75 95 VAL A O 1
ATOM 719 N N . GLY A 1 96 ? -1.250 -10.105 2.037 1.00 87.19 96 GLY A N 1
ATOM 720 C CA . GLY A 1 96 ? -1.648 -11.139 1.077 1.00 87.19 96 GLY A CA 1
ATOM 721 C C . GLY A 1 96 ? -0.457 -11.801 0.376 1.00 87.19 96 GLY A C 1
ATOM 722 O O . GLY A 1 96 ? 0.688 -11.664 0.802 1.00 87.19 96 GLY A O 1
ATOM 723 N N . SER A 1 97 ? -0.722 -12.527 -0.714 1.00 80.38 97 SER A N 1
ATOM 724 C CA . SER A 1 97 ? 0.282 -13.352 -1.416 1.00 80.38 97 SER A CA 1
ATOM 725 C C . SER A 1 97 ? 1.067 -12.625 -2.522 1.00 80.38 97 SER A C 1
ATOM 727 O O . SER A 1 97 ? 2.048 -13.163 -3.042 1.00 80.38 97 SER A O 1
ATOM 729 N N . GLY A 1 98 ? 0.678 -11.387 -2.836 1.00 85.31 98 GLY A N 1
ATOM 730 C CA . GLY A 1 98 ? 1.256 -10.559 -3.893 1.00 85.31 98 GLY A CA 1
ATOM 731 C C . GLY A 1 98 ? 0.208 -10.220 -4.940 1.00 85.31 98 GLY A C 1
ATOM 732 O O . GLY A 1 98 ? -0.507 -11.097 -5.409 1.00 85.31 98 GLY A O 1
ATOM 733 N N . TYR A 1 99 ? 0.122 -8.944 -5.301 1.00 88.62 99 TYR A N 1
ATOM 734 C CA . TYR A 1 99 ? -0.914 -8.455 -6.204 1.00 88.62 99 TYR A CA 1
ATOM 735 C C . TYR A 1 99 ? -0.448 -8.355 -7.654 1.00 88.62 99 TYR A C 1
ATOM 737 O O . TYR A 1 99 ? -1.251 -8.101 -8.539 1.00 88.62 99 TYR A O 1
ATOM 745 N N . TRP A 1 100 ? 0.844 -8.479 -7.933 1.00 91.56 100 TRP A N 1
ATOM 746 C CA . TRP A 1 100 ? 1.355 -8.407 -9.298 1.00 91.56 100 TRP A CA 1
ATOM 747 C C . TRP A 1 100 ? 2.675 -9.148 -9.416 1.00 91.56 100 TRP A C 1
ATOM 749 O O . TRP A 1 100 ? 3.464 -9.167 -8.467 1.00 91.56 100 TRP A O 1
ATOM 759 N N . THR A 1 101 ? 2.940 -9.726 -10.586 1.00 89.44 101 THR A N 1
ATOM 760 C CA . THR A 1 101 ? 4.224 -10.363 -10.872 1.00 89.44 101 THR A CA 1
ATOM 761 C C . THR A 1 101 ? 4.663 -10.182 -12.321 1.00 89.44 101 THR A C 1
ATOM 763 O O . THR A 1 101 ? 3.854 -10.233 -13.246 1.00 89.44 101 THR A O 1
ATOM 766 N N . ASN A 1 102 ? 5.969 -10.010 -12.520 1.00 86.88 102 ASN A N 1
ATOM 767 C CA . ASN A 1 102 ? 6.608 -10.017 -13.830 1.00 86.88 102 ASN A CA 1
ATOM 768 C C . ASN A 1 102 ? 7.933 -10.777 -13.750 1.00 86.88 102 ASN A C 1
ATOM 770 O O . ASN A 1 102 ? 8.961 -10.241 -13.336 1.00 86.88 102 ASN A O 1
ATOM 774 N N . GLY A 1 103 ? 7.890 -12.054 -14.127 1.00 86.81 103 GLY A N 1
ATOM 775 C CA . GLY A 1 103 ? 9.029 -12.951 -13.977 1.00 86.81 103 GLY A CA 1
ATOM 776 C C . GLY A 1 103 ? 9.357 -13.178 -12.502 1.00 86.81 103 GLY A C 1
ATOM 777 O O . GLY A 1 103 ? 8.569 -13.779 -11.775 1.00 86.81 103 GLY A O 1
ATOM 778 N N . GLU A 1 104 ? 10.528 -12.714 -12.075 1.00 86.62 104 GLU A N 1
ATOM 779 C CA . GLU A 1 104 ? 11.004 -12.869 -10.695 1.00 86.62 104 GLU A CA 1
ATOM 780 C C . GLU A 1 104 ? 10.564 -11.725 -9.773 1.00 86.62 104 GLU A C 1
ATOM 782 O O . GLU A 1 104 ? 10.617 -11.879 -8.554 1.00 86.62 104 GLU A O 1
ATOM 787 N N . GLU A 1 105 ? 10.097 -10.603 -10.333 1.00 90.06 105 GLU A N 1
ATOM 788 C CA . GLU A 1 105 ? 9.604 -9.484 -9.537 1.00 90.06 105 GLU A CA 1
ATOM 789 C C . GLU A 1 105 ? 8.158 -9.735 -9.099 1.00 90.06 105 GLU A C 1
ATOM 791 O O . GLU A 1 105 ? 7.301 -10.143 -9.895 1.00 90.06 105 GLU A O 1
ATOM 796 N N . ARG A 1 106 ? 7.875 -9.467 -7.823 1.00 92.75 106 ARG A N 1
ATOM 797 C CA . ARG A 1 106 ? 6.517 -9.445 -7.273 1.00 92.75 106 ARG A CA 1
ATOM 798 C C . ARG A 1 106 ? 6.273 -8.147 -6.545 1.00 92.75 106 ARG A C 1
ATOM 800 O O . ARG A 1 106 ? 7.155 -7.649 -5.851 1.00 92.75 106 ARG A O 1
ATOM 807 N N . ARG A 1 107 ? 5.048 -7.646 -6.631 1.00 94.00 107 ARG A N 1
ATOM 808 C CA . ARG A 1 107 ? 4.609 -6.549 -5.781 1.00 94.00 107 ARG A CA 1
ATOM 809 C C . ARG A 1 107 ? 3.605 -7.022 -4.754 1.00 94.00 107 ARG A C 1
ATOM 811 O O . ARG A 1 107 ? 2.711 -7.812 -5.056 1.00 94.00 107 ARG A O 1
ATOM 818 N N . LEU A 1 108 ? 3.803 -6.568 -3.525 1.00 95.00 108 LEU A N 1
ATOM 819 C CA . LEU A 1 108 ? 3.083 -7.043 -2.352 1.00 95.00 108 LEU A CA 1
ATOM 820 C C . LEU A 1 108 ? 2.511 -5.859 -1.581 1.00 95.00 108 LEU A C 1
ATOM 822 O O . LEU A 1 108 ? 3.091 -4.772 -1.554 1.00 95.00 108 LEU A O 1
ATOM 826 N N . VAL A 1 109 ? 1.374 -6.092 -0.933 1.00 96.25 109 VAL A N 1
ATOM 827 C CA . VAL A 1 109 ? 0.854 -5.168 0.072 1.00 96.25 109 VAL A CA 1
ATOM 828 C C . VAL A 1 109 ? 1.540 -5.489 1.393 1.00 96.25 109 VAL A C 1
ATOM 830 O O . VAL A 1 109 ? 1.494 -6.631 1.860 1.00 96.25 109 VAL A O 1
ATOM 833 N N . VAL A 1 110 ? 2.170 -4.482 1.990 1.00 96.81 110 VAL A N 1
ATOM 834 C CA . VAL A 1 110 ? 2.791 -4.572 3.314 1.00 96.81 110 VAL A CA 1
ATOM 835 C C . VAL A 1 110 ? 2.098 -3.583 4.231 1.00 96.81 110 VAL A C 1
ATOM 837 O O . VAL A 1 110 ? 1.859 -2.438 3.852 1.00 96.81 110 VAL A O 1
ATOM 840 N N . ALA A 1 111 ? 1.779 -4.015 5.441 1.00 96.81 111 ALA A N 1
ATOM 841 C CA . ALA A 1 111 ? 1.141 -3.193 6.451 1.00 96.81 111 ALA A CA 1
ATOM 842 C C . ALA A 1 111 ? 1.951 -3.188 7.739 1.00 96.81 111 ALA A C 1
ATOM 844 O O . ALA A 1 111 ? 2.708 -4.114 8.026 1.00 96.81 111 ALA A O 1
ATOM 845 N N . LYS A 1 112 ? 1.739 -2.159 8.551 1.00 96.75 112 LYS A N 1
ATOM 846 C CA . LYS A 1 112 ? 2.159 -2.152 9.947 1.00 96.75 112 LYS A CA 1
ATOM 847 C C . LYS A 1 112 ? 1.430 -3.275 10.684 1.00 96.75 112 LYS A C 1
ATOM 849 O O . LYS A 1 112 ? 0.201 -3.322 10.689 1.00 96.75 112 LYS A O 1
ATOM 854 N N . THR A 1 113 ? 2.157 -4.159 11.359 1.00 95.31 113 THR A N 1
ATOM 855 C CA . THR A 1 113 ? 1.568 -5.335 12.026 1.00 95.31 113 THR A CA 1
ATOM 856 C C . THR A 1 113 ? 0.469 -4.938 13.016 1.00 95.31 113 THR A C 1
ATOM 858 O O . THR A 1 113 ? -0.576 -5.580 13.084 1.00 95.31 113 THR A O 1
ATOM 861 N N . ALA A 1 114 ? 0.655 -3.822 13.728 1.00 94.56 114 ALA A N 1
ATOM 862 C CA . ALA A 1 114 ? -0.316 -3.309 14.693 1.00 94.56 114 ALA A CA 1
ATOM 863 C C . ALA A 1 114 ? -1.668 -2.897 14.076 1.00 94.56 114 ALA A C 1
ATOM 865 O O . ALA A 1 114 ? -2.653 -2.826 14.808 1.00 94.56 114 ALA A O 1
ATOM 866 N N . VAL A 1 115 ? -1.736 -2.629 12.763 1.00 93.94 115 VAL A N 1
ATOM 867 C CA . VAL A 1 115 ? -2.995 -2.251 12.096 1.00 93.94 115 VAL A CA 1
ATOM 868 C C . VAL A 1 115 ? -3.738 -3.437 11.499 1.00 93.94 115 VAL A C 1
ATOM 870 O O . VAL A 1 115 ? -4.926 -3.303 11.237 1.00 93.94 115 VAL A O 1
ATOM 873 N N . LEU A 1 116 ? -3.095 -4.597 11.325 1.00 92.94 116 LEU A N 1
ATOM 874 C CA . LEU A 1 116 ? -3.713 -5.745 10.655 1.00 92.94 116 LEU A CA 1
ATOM 875 C C . LEU A 1 116 ? -4.980 -6.222 11.362 1.00 92.94 116 LEU A C 1
ATOM 877 O O . LEU A 1 116 ? -6.038 -6.283 10.745 1.00 92.94 116 LEU A O 1
ATOM 881 N N . HIS A 1 117 ? -4.896 -6.513 12.660 1.00 92.75 117 HIS A N 1
ATOM 882 C CA . HIS A 1 117 ? -6.054 -7.005 13.403 1.00 92.75 117 HIS A CA 1
ATOM 883 C C . HIS A 1 117 ? -7.183 -5.957 13.514 1.00 92.75 117 HIS A C 1
ATOM 885 O O . HIS A 1 117 ? -8.338 -6.300 13.249 1.00 92.75 117 HIS A O 1
ATOM 891 N N . PRO A 1 118 ? -6.908 -4.670 13.820 1.00 92.75 118 PRO A N 1
ATOM 892 C CA . PRO A 1 118 ? -7.924 -3.622 13.722 1.00 92.75 118 PRO A CA 1
ATOM 893 C C . PRO A 1 118 ? -8.547 -3.483 12.329 1.00 92.75 118 PRO A C 1
ATOM 895 O O . PRO A 1 118 ? -9.746 -3.241 12.235 1.00 92.75 118 PRO A O 1
ATOM 898 N N . LEU A 1 119 ? -7.763 -3.639 11.259 1.00 91.88 119 LEU A N 1
ATOM 899 C CA . LEU A 1 119 ? -8.249 -3.558 9.882 1.00 91.88 119 LEU A CA 1
ATOM 900 C C . LEU A 1 119 ? -9.160 -4.747 9.553 1.00 91.88 119 LEU A C 1
ATOM 902 O O . LEU A 1 119 ? -10.246 -4.538 9.029 1.00 91.88 119 LEU A O 1
ATOM 906 N N . GLN A 1 120 ? -8.773 -5.965 9.942 1.00 92.31 120 GLN A N 1
ATOM 907 C CA . GLN A 1 120 ? -9.590 -7.178 9.804 1.00 92.31 120 GLN A CA 1
ATOM 908 C C . GLN A 1 120 ? -10.932 -7.066 10.535 1.00 92.31 120 GLN A C 1
ATOM 910 O O . GLN A 1 120 ? -11.965 -7.451 10.003 1.00 92.31 120 GLN A O 1
ATOM 915 N N . THR A 1 121 ? -10.921 -6.539 11.759 1.00 92.06 121 THR A N 1
ATOM 916 C CA . THR A 1 121 ? -12.100 -6.550 12.638 1.00 92.06 121 THR A CA 1
ATOM 917 C C . THR A 1 121 ? -13.034 -5.364 12.423 1.00 92.06 121 THR A C 1
ATOM 919 O O . THR A 1 121 ? -14.248 -5.541 12.402 1.00 92.06 121 THR A O 1
ATOM 922 N N . ASN A 1 122 ? -12.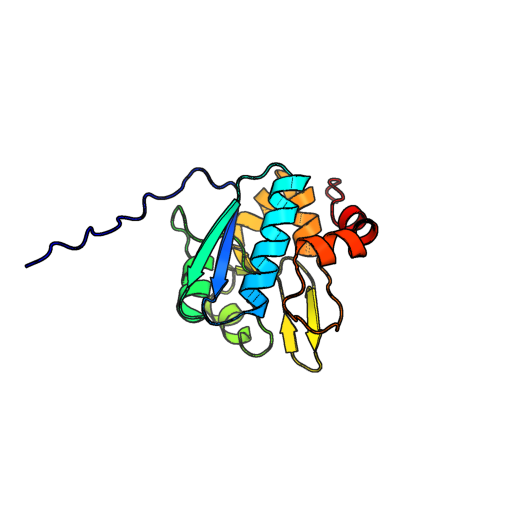496 -4.153 12.253 1.00 91.50 122 ASN A N 1
ATOM 923 C CA . ASN A 1 122 ? -13.309 -2.939 12.130 1.00 91.50 122 ASN A CA 1
ATOM 924 C C . ASN A 1 122 ? -13.619 -2.582 10.674 1.00 91.50 122 ASN A C 1
ATOM 926 O O . ASN A 1 122 ? -14.614 -1.908 10.402 1.00 91.50 122 ASN A O 1
ATOM 930 N N . HIS A 1 123 ? -12.769 -3.013 9.740 1.00 92.12 123 HIS A N 1
ATOM 931 C CA . HIS A 1 123 ? -12.859 -2.664 8.324 1.00 92.12 123 HIS A CA 1
ATOM 932 C C . HIS A 1 123 ? -12.634 -3.894 7.420 1.00 92.12 123 HIS A C 1
ATOM 934 O O . HIS A 1 123 ? -11.785 -3.847 6.524 1.00 92.12 123 HIS A O 1
ATOM 940 N N . PRO A 1 124 ? -13.396 -4.991 7.613 1.00 91.69 124 PRO A N 1
ATOM 941 C CA . PRO A 1 124 ? -13.153 -6.270 6.942 1.00 91.69 124 PRO A CA 1
ATOM 942 C C . PRO A 1 124 ? -13.163 -6.155 5.415 1.00 91.69 124 PRO A C 1
ATOM 944 O O . PRO A 1 124 ? -12.297 -6.725 4.766 1.00 91.69 124 PRO A O 1
ATOM 947 N N . CYS A 1 125 ? -14.045 -5.338 4.825 1.00 91.12 125 CYS A N 1
ATOM 948 C CA . CYS A 1 125 ? -14.056 -5.141 3.370 1.00 91.12 125 CYS A CA 1
ATOM 949 C C . CYS A 1 125 ? -12.756 -4.489 2.859 1.00 91.12 125 CYS A C 1
ATOM 951 O O . CYS A 1 125 ? -12.284 -4.807 1.770 1.00 91.12 125 CYS A O 1
ATOM 953 N N . ALA A 1 126 ? -12.163 -3.574 3.638 1.00 92.31 126 ALA A N 1
ATOM 954 C CA . ALA A 1 126 ? -10.894 -2.944 3.280 1.00 92.31 126 ALA A CA 1
ATOM 955 C C . ALA A 1 126 ? -9.734 -3.938 3.396 1.00 92.31 126 ALA A C 1
ATOM 957 O O . ALA A 1 126 ? -8.881 -3.992 2.510 1.00 92.31 126 ALA A O 1
ATOM 958 N N . TYR A 1 127 ? -9.722 -4.739 4.466 1.00 93.81 127 TYR A N 1
ATOM 959 C CA . TYR A 1 127 ? -8.751 -5.816 4.633 1.00 93.81 127 TYR A CA 1
ATOM 960 C C . TYR A 1 127 ? -8.834 -6.829 3.485 1.00 93.81 127 TYR A C 1
ATOM 962 O O . TYR A 1 127 ? -7.824 -7.092 2.835 1.00 93.81 127 TYR A O 1
ATOM 970 N N . ASN A 1 128 ? -10.036 -7.326 3.191 1.00 92.56 128 ASN A N 1
ATOM 971 C CA . ASN A 1 128 ? -10.276 -8.322 2.151 1.00 92.56 128 ASN A CA 1
ATOM 972 C C . ASN A 1 128 ? -9.901 -7.788 0.766 1.00 92.56 128 ASN A C 1
ATOM 974 O O . ASN A 1 128 ? -9.245 -8.496 0.003 1.00 92.56 128 ASN A O 1
ATOM 978 N N . LEU A 1 129 ? -10.177 -6.511 0.473 1.00 91.62 129 LEU A N 1
ATOM 979 C CA . LEU A 1 129 ? -9.708 -5.889 -0.764 1.00 91.62 129 LEU A CA 1
ATOM 980 C C . LEU A 1 129 ? -8.182 -5.886 -0.862 1.00 91.62 129 LEU A C 1
ATOM 982 O O . LEU A 1 129 ? -7.636 -6.239 -1.904 1.00 91.62 129 LEU A O 1
ATOM 986 N N . LEU A 1 130 ? -7.484 -5.475 0.198 1.00 93.38 130 LEU A N 1
ATOM 987 C CA . LEU A 1 130 ? -6.020 -5.403 0.203 1.00 93.38 130 LEU A CA 1
ATOM 988 C C . LEU A 1 130 ? -5.372 -6.791 0.131 1.00 93.38 130 LEU A C 1
ATOM 990 O O . LEU A 1 130 ? -4.319 -6.942 -0.486 1.00 93.38 130 LEU A O 1
ATOM 994 N N . GLN A 1 131 ? -6.000 -7.792 0.743 1.00 94.00 131 GLN A N 1
ATOM 995 C CA . GLN A 1 131 ? -5.546 -9.178 0.734 1.00 94.00 131 GLN A CA 1
ATOM 996 C C . GLN A 1 131 ? -5.772 -9.855 -0.624 1.00 94.00 131 GLN A C 1
ATOM 998 O O . GLN A 1 131 ? -4.896 -10.583 -1.095 1.00 94.00 131 GLN A O 1
ATOM 1003 N N . ALA A 1 132 ? -6.935 -9.627 -1.238 1.00 91.56 132 ALA A N 1
ATOM 1004 C CA . ALA A 1 132 ? -7.353 -10.270 -2.481 1.00 91.56 132 ALA A CA 1
ATOM 1005 C C . ALA A 1 132 ? -6.933 -9.501 -3.743 1.00 91.56 132 ALA A C 1
ATOM 1007 O O . ALA A 1 132 ? -7.152 -9.994 -4.852 1.00 91.56 132 ALA A O 1
ATOM 1008 N N . LEU A 1 133 ? -6.333 -8.314 -3.587 1.00 89.50 133 LEU A N 1
ATOM 1009 C CA . LEU A 1 133 ? -5.835 -7.503 -4.690 1.00 89.50 133 LEU A CA 1
ATOM 1010 C C . LEU A 1 133 ? -4.938 -8.350 -5.594 1.00 89.50 133 LEU A C 1
ATOM 1012 O O . LEU A 1 133 ? -3.908 -8.863 -5.169 1.00 89.50 133 LEU A O 1
ATOM 1016 N N . ASP A 1 134 ? -5.321 -8.447 -6.859 1.00 88.94 134 ASP A N 1
ATOM 1017 C CA . ASP A 1 134 ? -4.577 -9.190 -7.862 1.00 88.94 134 ASP A CA 1
ATOM 1018 C C . ASP A 1 134 ? -4.728 -8.486 -9.216 1.00 88.94 134 ASP A C 1
ATOM 1020 O O . ASP A 1 134 ? -5.817 -8.264 -9.730 1.00 88.94 134 ASP A O 1
ATOM 1024 N N . LEU A 1 135 ? -3.618 -8.087 -9.811 1.00 85.50 135 LEU A N 1
ATOM 1025 C CA . LEU A 1 135 ? -3.503 -7.446 -11.119 1.00 85.50 135 LEU A CA 1
ATOM 1026 C C . LEU A 1 135 ? -2.901 -8.414 -12.149 1.00 85.50 135 LEU A C 1
ATOM 1028 O O . LEU A 1 135 ? -2.780 -8.075 -13.327 1.00 85.50 135 LEU A O 1
ATOM 1032 N N . GLY A 1 136 ? -2.556 -9.632 -11.724 1.00 84.31 136 GLY A N 1
ATOM 1033 C CA . GLY A 1 136 ? -1.936 -10.665 -12.534 1.00 84.31 136 GLY A CA 1
ATOM 1034 C C . GLY A 1 136 ? -0.550 -10.259 -13.027 1.00 84.31 136 GLY A C 1
ATOM 1035 O O . GLY A 1 136 ? 0.299 -9.793 -12.267 1.00 84.31 136 GLY A O 1
ATOM 1036 N N . THR A 1 137 ? -0.326 -10.456 -14.325 1.00 84.38 137 THR A N 1
ATOM 1037 C CA . THR A 1 137 ? 0.950 -10.193 -15.011 1.00 84.38 137 THR A CA 1
ATOM 1038 C C . THR A 1 137 ? 0.862 -9.056 -16.026 1.00 84.38 137 THR A C 1
ATOM 1040 O O . THR A 1 137 ? 1.825 -8.780 -16.744 1.00 84.38 137 THR A O 1
ATOM 1043 N N . ALA A 1 138 ? -0.299 -8.399 -16.123 1.00 78.44 138 ALA A N 1
ATOM 1044 C CA . ALA A 1 138 ? -0.485 -7.287 -17.043 1.00 78.44 138 ALA A CA 1
ATOM 1045 C C . ALA A 1 138 ? 0.478 -6.147 -16.674 1.00 78.44 138 ALA A C 1
ATOM 1047 O O . ALA A 1 138 ? 0.682 -5.897 -15.486 1.00 78.44 138 ALA A O 1
ATOM 1048 N N . PRO A 1 139 ? 1.075 -5.435 -17.646 1.00 75.06 139 PRO A N 1
ATOM 1049 C CA . PRO A 1 139 ? 1.935 -4.303 -17.339 1.00 75.06 139 PRO A CA 1
ATOM 1050 C C . PRO A 1 139 ? 1.227 -3.309 -16.415 1.00 75.06 139 PRO A C 1
ATOM 1052 O O . PRO A 1 139 ? 0.099 -2.900 -16.696 1.00 75.06 139 PRO A O 1
ATOM 1055 N N . LEU A 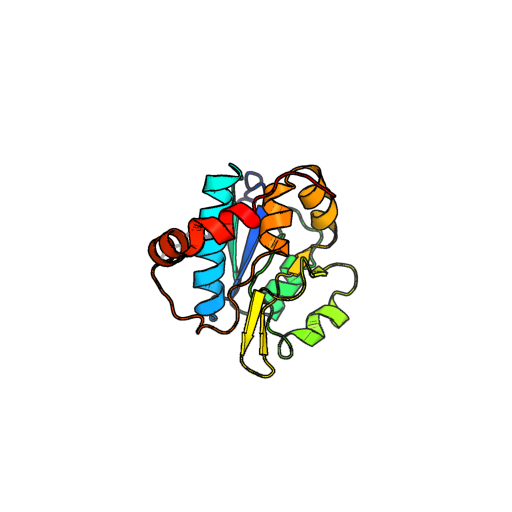1 140 ? 1.916 -2.872 -15.358 1.00 73.19 140 LEU A N 1
ATOM 1056 C CA . LEU A 1 140 ? 1.500 -1.745 -14.515 1.00 73.19 140 LEU A CA 1
ATOM 1057 C C . LEU A 1 140 ? 1.728 -0.431 -15.271 1.00 73.19 140 LEU A C 1
ATOM 1059 O O . LEU A 1 140 ? 2.465 0.454 -14.849 1.00 73.19 140 LEU A O 1
ATOM 1063 N N . THR A 1 141 ? 1.163 -0.338 -16.470 1.00 66.38 141 THR A N 1
ATOM 1064 C CA . THR A 1 141 ? 1.089 0.913 -17.211 1.0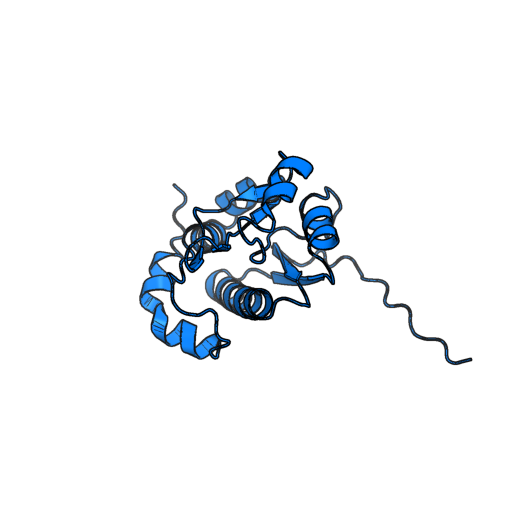0 66.38 141 THR A CA 1
ATOM 1065 C C . THR A 1 141 ? 0.045 1.804 -16.549 1.00 66.38 141 THR A C 1
ATOM 1067 O O . THR A 1 141 ? -1.001 1.278 -16.159 1.00 66.38 141 THR A O 1
ATOM 1070 N N . PRO A 1 142 ? 0.261 3.129 -16.483 1.00 59.66 142 PRO A N 1
ATOM 1071 C CA . PRO A 1 142 ? -0.754 4.064 -16.028 1.00 59.66 142 PRO A CA 1
ATOM 1072 C C . PRO A 1 142 ? -1.923 4.075 -17.023 1.00 59.66 142 PRO A C 1
ATOM 1074 O O . PRO A 1 142 ? -1.994 4.884 -17.945 1.00 59.66 142 PRO A O 1
ATOM 1077 N N . GLN A 1 143 ? -2.842 3.128 -16.874 1.00 65.31 143 GLN A N 1
ATOM 1078 C CA . GLN A 1 143 ? -4.181 3.243 -17.427 1.00 65.31 143 GLN A CA 1
ATOM 1079 C C . GLN A 1 143 ? -4.950 4.225 -16.550 1.00 65.31 143 GLN A C 1
ATOM 1081 O O . GLN A 1 143 ? -4.643 4.382 -15.376 1.00 65.31 143 GLN A O 1
ATOM 1086 N N . ASN A 1 144 ? -5.966 4.902 -17.072 1.00 69.81 144 ASN A N 1
ATOM 1087 C CA . ASN A 1 144 ? -6.820 5.707 -16.203 1.00 69.81 144 ASN A CA 1
ATOM 1088 C C . ASN A 1 144 ? -7.402 4.789 -15.092 1.00 69.81 144 ASN A C 1
ATOM 1090 O O . ASN A 1 144 ? -8.081 3.821 -15.448 1.00 69.81 144 ASN A O 1
ATOM 1094 N N . PRO A 1 145 ? -7.166 5.048 -13.785 1.00 69.69 145 PRO A N 1
ATOM 1095 C CA . P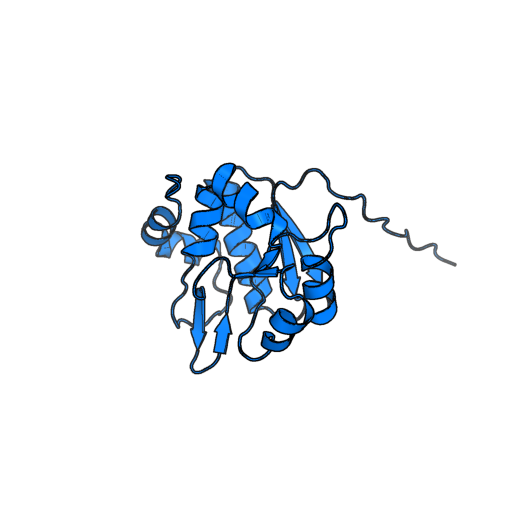RO A 1 145 ? -7.676 4.205 -12.697 1.00 69.69 145 PRO A CA 1
ATOM 1096 C C . PRO A 1 145 ? -9.187 3.966 -12.778 1.00 69.69 145 PRO A C 1
ATOM 1098 O O . PRO A 1 145 ? -9.676 2.875 -12.490 1.00 69.69 145 PRO A O 1
ATOM 1101 N N . THR A 1 146 ? -9.933 4.968 -13.255 1.00 75.19 146 THR A N 1
ATOM 1102 C CA . THR A 1 146 ? -11.382 4.875 -13.470 1.00 75.19 146 THR A CA 1
ATOM 1103 C C . THR A 1 146 ? -11.719 3.888 -14.586 1.00 75.19 146 THR A C 1
ATOM 1105 O O . THR A 1 146 ? -12.657 3.103 -14.446 1.00 75.19 146 THR A O 1
ATOM 1108 N N . LEU A 1 147 ? -10.943 3.892 -15.676 1.00 79.00 147 LEU A N 1
ATOM 1109 C CA . LEU A 1 147 ? -11.127 2.960 -16.788 1.00 79.00 147 LEU A CA 1
ATOM 1110 C C . LEU A 1 147 ? -10.825 1.525 -16.350 1.00 79.00 147 LEU A C 1
ATOM 1112 O O . LEU A 1 147 ? -11.671 0.652 -16.540 1.00 79.00 147 LEU A O 1
ATOM 1116 N N . TRP A 1 148 ? -9.673 1.297 -15.712 1.00 78.31 148 TRP A N 1
ATOM 1117 C CA . TRP A 1 148 ? -9.305 -0.025 -15.200 1.00 78.31 148 TRP A CA 1
ATOM 1118 C C . TRP A 1 148 ? -10.385 -0.570 -14.260 1.00 78.31 148 TRP A C 1
ATOM 1120 O O . TRP A 1 148 ? -10.849 -1.696 -14.428 1.00 78.31 148 TRP A O 1
ATOM 1130 N N . ARG A 1 149 ? -10.875 0.265 -13.337 1.00 77.81 149 ARG A N 1
ATOM 1131 C CA . ARG A 1 149 ? -11.952 -0.104 -12.418 1.00 77.81 149 ARG A CA 1
ATOM 1132 C C . ARG A 1 149 ? -13.229 -0.508 -13.151 1.00 77.81 149 ARG A C 1
ATOM 1134 O O . ARG A 1 149 ? -13.807 -1.541 -12.835 1.00 77.81 149 ARG A O 1
ATOM 1141 N N . SER A 1 150 ? -13.656 0.280 -14.142 1.00 81.88 150 SER A N 1
ATOM 1142 C CA . SER A 1 150 ? -14.861 -0.029 -14.927 1.00 81.88 150 SER A CA 1
ATOM 1143 C C . SER A 1 150 ? -14.763 -1.364 -15.673 1.00 81.88 150 SER A C 1
ATOM 1145 O O . SER A 1 150 ? -15.769 -2.038 -15.851 1.00 81.88 150 SER A O 1
ATOM 1147 N N . GLN A 1 151 ? -13.553 -1.779 -16.054 1.00 84.56 151 GLN A N 1
ATOM 1148 C CA . GLN A 1 151 ? -13.300 -3.050 -16.737 1.00 84.56 151 GLN A CA 1
ATOM 1149 C C . GLN A 1 151 ? -13.181 -4.249 -15.785 1.00 84.56 151 GLN A C 1
ATOM 1151 O O . GLN A 1 151 ? -13.242 -5.386 -16.242 1.00 84.56 151 GLN A O 1
ATOM 1156 N N . ASN A 1 152 ? -13.006 -4.015 -14.481 1.00 81.94 152 ASN A N 1
ATOM 1157 C CA . ASN A 1 152 ? -12.737 -5.054 -13.483 1.00 81.94 152 ASN A CA 1
ATOM 1158 C C . ASN A 1 152 ? -13.784 -5.075 -12.352 1.00 81.94 152 ASN A C 1
ATOM 1160 O O . ASN A 1 152 ? -13.489 -5.566 -11.266 1.00 81.94 152 ASN A O 1
ATOM 1164 N N . GLN A 1 153 ? -14.997 -4.550 -12.578 1.00 82.94 153 GLN A N 1
ATOM 1165 C CA . GLN A 1 153 ? -16.015 -4.409 -11.524 1.00 82.94 153 GLN A CA 1
ATOM 1166 C C . GLN A 1 153 ? -16.369 -5.734 -10.840 1.00 82.94 153 GLN A C 1
ATOM 1168 O O . GLN A 1 153 ? -16.341 -5.788 -9.615 1.00 82.94 153 GLN A O 1
ATOM 1173 N N . ASP A 1 154 ? -16.623 -6.804 -11.596 1.00 84.88 154 ASP A N 1
ATOM 1174 C CA . ASP A 1 154 ? -16.974 -8.113 -11.017 1.00 84.88 154 ASP A CA 1
ATOM 1175 C C . ASP A 1 154 ? -15.858 -8.653 -10.113 1.00 84.88 154 ASP A C 1
ATOM 1177 O O . ASP A 1 154 ? -16.102 -9.181 -9.028 1.00 84.88 154 ASP A O 1
ATOM 1181 N N . ARG A 1 155 ? -14.606 -8.457 -10.540 1.00 84.19 155 ARG A N 1
ATOM 1182 C CA . ARG A 1 155 ? -13.423 -8.856 -9.779 1.00 84.19 155 ARG A CA 1
ATOM 1183 C C . ARG A 1 155 ? -13.298 -8.042 -8.493 1.00 84.19 15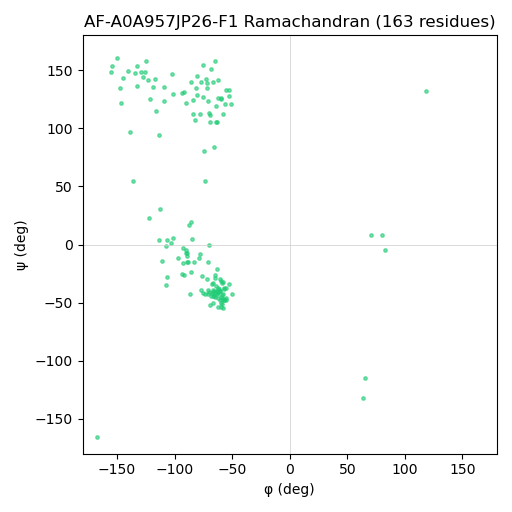5 ARG A C 1
ATOM 1185 O O . ARG A 1 155 ? -13.096 -8.615 -7.429 1.00 84.19 155 ARG A O 1
ATOM 1192 N N . LEU A 1 156 ? -13.497 -6.728 -8.570 1.00 83.75 156 LEU A N 1
ATOM 1193 C CA . LEU A 1 156 ? -13.478 -5.842 -7.406 1.00 83.75 156 LEU A CA 1
ATOM 1194 C C . LEU A 1 156 ? -14.572 -6.189 -6.395 1.00 83.75 156 LEU A C 1
ATOM 1196 O O . LEU A 1 156 ? -14.298 -6.224 -5.200 1.00 83.75 156 LEU A O 1
ATOM 1200 N N . GLN A 1 157 ? -15.783 -6.501 -6.860 1.00 83.31 157 GLN A N 1
ATOM 1201 C CA . GLN A 1 157 ? -16.879 -6.927 -5.987 1.00 83.31 157 GLN A CA 1
ATOM 1202 C C . GLN A 1 157 ? -16.550 -8.237 -5.264 1.00 83.31 157 GLN A C 1
ATOM 1204 O O . GLN A 1 157 ? -16.842 -8.368 -4.080 1.00 83.31 157 GLN A O 1
ATOM 1209 N N . SER A 1 158 ? -15.866 -9.174 -5.931 1.00 85.44 158 SER A N 1
ATOM 1210 C CA . SER A 1 158 ? -15.412 -10.411 -5.279 1.00 85.44 158 SER A CA 1
ATOM 1211 C C . SER A 1 158 ? -14.369 -10.179 -4.177 1.00 85.44 158 SER A C 1
ATOM 1213 O O . SER A 1 158 ? -14.287 -10.968 -3.241 1.00 85.44 158 SER A O 1
ATOM 1215 N N . TRP A 1 159 ? -13.595 -9.091 -4.256 1.00 87.12 159 TRP A N 1
ATOM 1216 C CA . TRP A 1 159 ? -12.596 -8.724 -3.246 1.00 87.12 159 TRP A CA 1
ATOM 1217 C C . TRP A 1 159 ? -13.173 -7.913 -2.086 1.00 87.12 159 TRP A C 1
ATOM 1219 O O . TRP A 1 159 ? -12.609 -7.904 -0.998 1.00 87.12 159 TRP A O 1
ATOM 1229 N N . LEU A 1 160 ? -14.299 -7.236 -2.308 1.00 83.62 160 LEU A N 1
ATOM 1230 C CA . LEU A 1 160 ? -14.978 -6.390 -1.327 1.00 83.62 160 LEU A CA 1
ATOM 1231 C C . LEU A 1 160 ? -15.934 -7.170 -0.416 1.00 83.62 160 LEU A C 1
ATOM 1233 O O . LEU A 1 160 ? -16.806 -6.562 0.204 1.00 83.62 160 LEU A O 1
ATOM 1237 N N . ASN A 1 161 ? -15.791 -8.496 -0.305 1.00 81.62 161 ASN A N 1
ATOM 1238 C CA . ASN A 1 161 ? -16.593 -9.241 0.657 1.00 81.62 161 ASN A CA 1
ATOM 1239 C C . ASN A 1 161 ? -16.302 -8.706 2.069 1.00 81.62 161 ASN A C 1
ATOM 1241 O O . ASN A 1 161 ? -15.149 -8.620 2.472 1.00 81.62 161 ASN A O 1
ATOM 1245 N N . CYS A 1 162 ? -17.334 -8.303 2.804 1.00 78.06 162 CYS A N 1
ATOM 1246 C CA . CYS A 1 162 ? -17.205 -7.758 4.156 1.00 78.06 162 CYS A CA 1
ATOM 1247 C C . CYS A 1 162 ? -17.352 -8.829 5.240 1.00 78.06 162 CYS A C 1
ATOM 1249 O O . CYS A 1 162 ? -17.255 -8.515 6.427 1.00 78.06 162 CYS A O 1
ATOM 1251 N N . GLU A 1 163 ? -17.637 -10.070 4.849 1.00 66.19 163 GLU A N 1
ATOM 1252 C CA . GLU A 1 163 ? -17.651 -11.203 5.762 1.00 66.19 163 GLU A CA 1
ATOM 1253 C C . GLU A 1 163 ? -16.202 -11.486 6.178 1.00 66.19 163 GLU A C 1
ATOM 1255 O O . GLU A 1 163 ? -15.350 -11.804 5.348 1.00 66.19 163 GLU A O 1
ATOM 1260 N N . GLY A 1 164 ? -15.901 -11.256 7.457 1.00 55.09 164 GLY A N 1
ATOM 1261 C CA . GLY A 1 164 ? -14.652 -11.717 8.050 1.00 55.09 164 GLY A CA 1
ATOM 1262 C C . GLY A 1 164 ? -14.709 -13.234 8.208 1.00 55.09 164 GLY A C 1
ATOM 1263 O O . GLY A 1 164 ? -15.739 -13.745 8.652 1.00 55.09 164 GLY A O 1
ATOM 1264 N N . ASP A 1 165 ? -13.634 -13.924 7.825 1.00 50.19 165 ASP A N 1
ATOM 1265 C CA . ASP A 1 165 ? -13.432 -15.344 8.149 1.00 50.19 165 ASP A CA 1
ATOM 1266 C C . ASP A 1 165 ? -13.396 -15.589 9.672 1.00 50.19 165 ASP A C 1
ATOM 1268 O O . ASP A 1 165 ? -12.832 -14.742 10.411 1.00 50.19 165 ASP A O 1
#

Radius of gyration: 15.95 Å; Cα contacts (8 Å, |Δi|>4): 264; chains: 1; bounding box: 34×53×34 Å

Foldseek 3Di:
DDDDDDPPPDQPLQFPAEEEAEPPDPLQVLVVVLLVVLCCVLQVTRYYYDYDPDPVVLLVLQLDPDRSGHFKGQPDKPPVNVVSCVVSPPQKDFLADFAEDDVRITTTMMGGNVCQVVCCPVPVLSSLLRHLRHPYHPDSDNDPSVVVCVVCVVVSVVSRPSDRD

Mean predicted aligned error: 6.84 Å

Solvent-accessible surface area (backbone atoms only — not comparable to full-atom values): 9219 Å² total; per-residue (Å²): 138,83,84,72,82,77,81,73,82,70,72,65,80,76,47,78,45,32,34,38,35,40,73,85,37,69,51,32,41,51,48,50,51,38,51,49,54,48,44,35,71,76,68,68,48,43,68,43,75,46,78,22,93,40,69,70,62,42,54,52,34,28,46,42,94,53,91,76,41,34,39,34,29,58,58,43,36,38,68,87,48,51,64,52,56,69,74,35,60,84,30,43,41,71,56,47,91,43,29,33,41,62,91,80,39,32,30,28,38,37,27,17,44,86,47,48,63,56,32,42,72,77,36,22,29,57,39,34,31,56,31,58,41,67,60,53,65,63,76,77,62,90,60,58,54,69,57,56,46,70,76,38,49,74,61,51,55,70,22,47,45,56,75,66,132

Secondary structure (DSSP, 8-state):
------------TT-SEEEEEETT-HHHHHHHHHHHHHHHHHH---EEEEEESSHHHHHHHHH--STT---EEEEEEETTTHHHHHHTBTTEEESSS-SEEETTEEEEEEEEHHHHHHHHHH-HHHHHHHHH---TTS------HHHHHHHSHHHHHHH------